Protein AF-A0A957BU18-F1 (afdb_monomer_lite)

Foldseek 3Di:
DLAADDDDPLRRDLVSDDPPHDDDAQPDQQLLVVLQCVLLVAFAPYDHPDRPPPDPRDDNDPLRNKDWDQAQAVRPSNPCRPPPCPVPQFGMKIKEKDADPLRDMDMDMDTDNDGADPVNRSVVNVCRVVVCVVCNVCVVPPPDDD

Structure (mmCIF, N/CA/C/O backbone):
data_AF-A0A957BU18-F1
#
_entry.id   AF-A0A957BU18-F1
#
loop_
_atom_site.group_PDB
_atom_site.id
_atom_site.type_symbol
_atom_site.label_atom_id
_atom_site.label_alt_id
_atom_site.label_comp_id
_atom_site.label_asym_id
_atom_site.label_entity_id
_atom_site.label_seq_id
_atom_site.pdbx_PDB_ins_code
_atom_site.Cartn_x
_atom_site.Cartn_y
_atom_site.Cartn_z
_atom_site.occupancy
_atom_site.B_iso_or_equiv
_atom_site.auth_seq_id
_atom_site.auth_comp_id
_atom_site.auth_asym_id
_atom_site.auth_atom_id
_atom_site.pd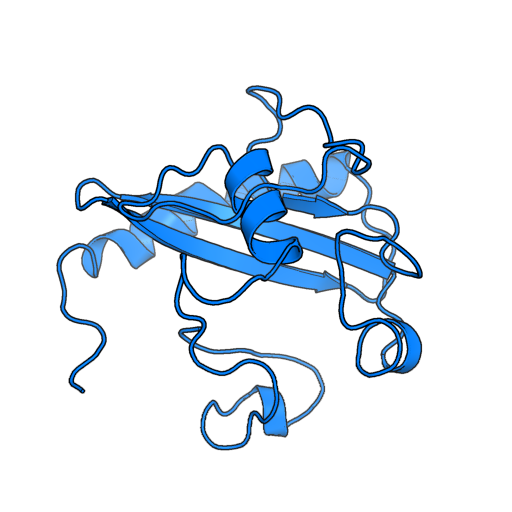bx_PDB_model_num
ATOM 1 N N . LEU A 1 1 ? -3.686 -3.222 -11.510 1.00 53.59 1 LEU A N 1
ATOM 2 C CA . LEU A 1 1 ? -3.581 -4.266 -10.466 1.00 53.59 1 LEU A CA 1
ATOM 3 C C . LEU A 1 1 ? -3.230 -5.599 -11.134 1.00 53.59 1 LEU A C 1
ATOM 5 O O . LEU A 1 1 ? -3.964 -6.010 -12.022 1.00 53.59 1 LEU A O 1
ATOM 9 N N . ALA A 1 2 ? -2.118 -6.248 -10.769 1.00 58.66 2 ALA A N 1
ATOM 10 C CA . ALA A 1 2 ? -1.728 -7.545 -11.352 1.00 58.66 2 ALA A CA 1
ATOM 11 C C . ALA A 1 2 ? -2.497 -8.743 -10.743 1.00 58.66 2 ALA A C 1
ATOM 13 O O . ALA A 1 2 ? -2.652 -9.777 -11.391 1.00 58.66 2 ALA A O 1
ATOM 14 N N . GLY A 1 3 ? -3.036 -8.580 -9.530 1.00 66.25 3 GLY A N 1
ATOM 15 C CA . GLY A 1 3 ? -3.921 -9.528 -8.854 1.00 66.25 3 GLY A CA 1
ATOM 16 C C . GLY A 1 3 ? -4.234 -9.074 -7.425 1.00 66.25 3 GLY A C 1
ATOM 17 O O . GLY A 1 3 ? -3.512 -8.250 -6.867 1.00 66.25 3 GLY A O 1
ATOM 18 N N . THR A 1 4 ? -5.311 -9.601 -6.849 1.00 74.00 4 THR A N 1
ATOM 19 C CA . THR A 1 4 ? -5.631 -9.520 -5.415 1.00 74.00 4 THR A CA 1
ATOM 20 C C . THR A 1 4 ? -5.699 -10.935 -4.848 1.00 74.00 4 THR A C 1
ATOM 22 O O . THR A 1 4 ? -5.836 -11.905 -5.591 1.00 74.00 4 THR A O 1
ATOM 25 N N . TYR A 1 5 ? -5.568 -11.065 -3.534 1.00 83.88 5 TYR A N 1
ATOM 26 C CA . TYR A 1 5 ? -5.803 -12.31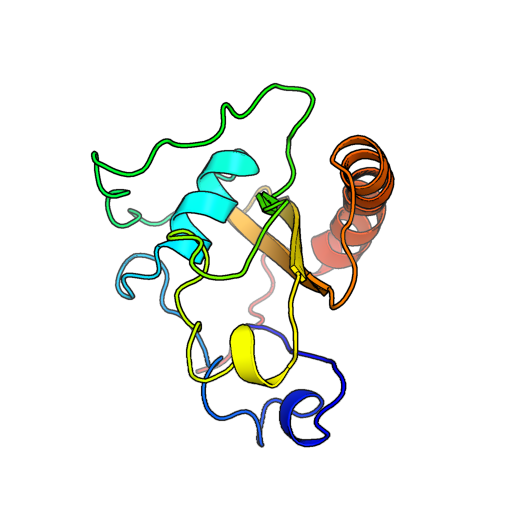6 -2.821 1.00 83.88 5 TYR A CA 1
ATOM 27 C C . TYR A 1 5 ? -6.378 -11.982 -1.447 1.00 83.88 5 TYR A C 1
ATOM 29 O O . TYR A 1 5 ? -6.023 -10.952 -0.870 1.00 83.88 5 TYR A O 1
ATOM 37 N N . GLY A 1 6 ? -7.263 -12.822 -0.916 1.00 86.75 6 GLY A N 1
ATOM 38 C CA . GLY A 1 6 ? -7.848 -12.592 0.400 1.00 86.75 6 GLY A CA 1
ATOM 39 C C . GLY A 1 6 ? -8.923 -13.606 0.766 1.00 86.75 6 GLY A C 1
ATOM 40 O O . GLY A 1 6 ? -8.888 -14.745 0.311 1.00 86.75 6 GLY A O 1
ATOM 41 N N . ILE A 1 7 ? -9.845 -13.190 1.636 1.00 88.94 7 ILE A N 1
ATOM 42 C CA . ILE A 1 7 ? -10.858 -14.072 2.234 1.00 88.94 7 ILE A CA 1
ATOM 43 C C . ILE A 1 7 ? -12.053 -14.343 1.317 1.00 88.94 7 ILE A C 1
ATOM 45 O O . ILE A 1 7 ? -12.628 -15.425 1.390 1.00 88.94 7 ILE A O 1
ATOM 49 N N . GLU A 1 8 ? -12.401 -13.404 0.435 1.00 88.94 8 GLU A N 1
ATOM 50 C CA . GLU A 1 8 ? -13.465 -13.618 -0.541 1.00 88.94 8 GLU A CA 1
ATOM 51 C C . GLU A 1 8 ? -12.924 -14.355 -1.770 1.00 88.94 8 GLU A C 1
ATOM 53 O O . GLU A 1 8 ? -11.976 -13.870 -2.401 1.00 88.94 8 GLU A O 1
ATOM 58 N N . PRO A 1 9 ? -13.548 -15.471 -2.194 1.00 88.25 9 PRO A N 1
ATOM 59 C CA . PRO A 1 9 ? -13.121 -16.207 -3.383 1.00 88.25 9 PRO A CA 1
ATOM 60 C C . PRO A 1 9 ? -13.036 -15.327 -4.634 1.00 88.25 9 PRO A C 1
ATOM 62 O O . PRO A 1 9 ? -12.134 -15.496 -5.453 1.00 88.25 9 PRO A O 1
ATOM 65 N N . ALA A 1 10 ? -13.939 -14.348 -4.753 1.00 86.94 10 ALA A N 1
ATOM 66 C CA . ALA A 1 10 ? -13.980 -13.424 -5.880 1.00 86.94 10 ALA A CA 1
ATOM 67 C C . ALA A 1 10 ? -12.724 -12.542 -5.993 1.00 86.94 10 ALA A C 1
ATOM 69 O O . ALA A 1 10 ? -12.408 -12.083 -7.089 1.00 86.94 10 ALA A O 1
ATOM 70 N N . TRP A 1 11 ? -11.997 -12.306 -4.894 1.00 85.81 11 TRP A N 1
ATOM 71 C CA . TRP A 1 11 ? -10.768 -11.506 -4.904 1.00 85.81 11 TRP A CA 1
ATOM 72 C C . TRP A 1 11 ? -9.567 -12.286 -5.421 1.00 85.81 11 TRP A C 1
ATOM 74 O O . TRP A 1 11 ? -8.624 -11.668 -5.908 1.00 85.81 11 TRP A O 1
ATOM 84 N N . CYS A 1 12 ? -9.606 -13.616 -5.328 1.00 85.56 12 CYS A N 1
ATOM 85 C CA . CYS A 1 12 ? -8.520 -14.505 -5.733 1.00 85.56 12 CYS A CA 1
ATOM 86 C C . CYS A 1 12 ? -8.496 -14.774 -7.248 1.00 85.56 12 CYS A C 1
ATOM 88 O O . CYS A 1 12 ? -7.544 -15.375 -7.746 1.00 85.56 12 CYS A O 1
ATOM 90 N N . ASP A 1 13 ? -9.509 -14.315 -7.990 1.00 81.62 13 ASP A N 1
ATOM 91 C CA . ASP A 1 13 ? -9.523 -14.307 -9.452 1.00 81.62 13 ASP A CA 1
ATOM 92 C C . ASP A 1 13 ? -9.818 -12.895 -9.980 1.00 81.62 13 ASP A C 1
ATOM 94 O O . ASP A 1 13 ? -10.855 -12.283 -9.717 1.00 81.62 13 ASP A O 1
ATOM 98 N N . ARG A 1 14 ? -8.895 -12.377 -10.799 1.00 75.94 14 ARG A N 1
ATOM 99 C CA . ARG A 1 14 ? -9.014 -11.064 -11.447 1.00 75.94 14 ARG A CA 1
ATOM 100 C C . ARG A 1 14 ? -10.297 -10.918 -12.274 1.00 75.94 14 ARG A C 1
ATOM 102 O O . ARG A 1 14 ? -10.769 -9.803 -12.455 1.00 75.94 14 ARG A O 1
ATOM 109 N N . ARG A 1 15 ? -10.832 -12.019 -12.814 1.00 79.31 15 ARG A N 1
ATOM 110 C CA . ARG A 1 15 ? -12.022 -12.022 -13.679 1.00 79.31 15 ARG A CA 1
ATOM 111 C C . ARG A 1 15 ? -13.312 -11.849 -12.883 1.00 79.31 15 ARG A C 1
ATOM 113 O O . ARG A 1 15 ? -14.280 -11.326 -13.425 1.00 79.31 15 ARG A O 1
ATOM 120 N N . SER A 1 16 ? -13.311 -12.267 -11.620 1.00 81.69 16 SER A N 1
ATOM 121 C CA 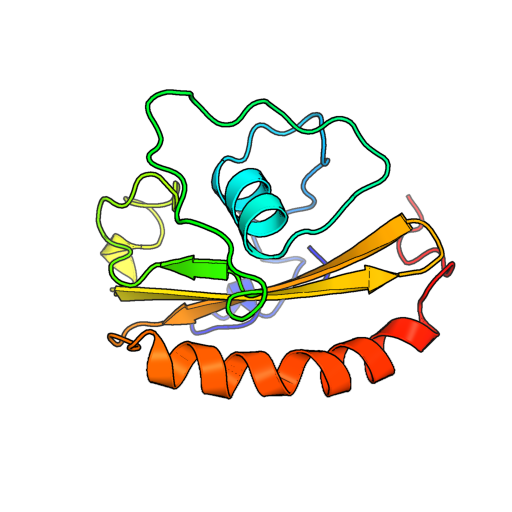. SER A 1 16 ? -14.437 -12.114 -10.696 1.00 81.69 16 SER A CA 1
ATOM 122 C C . SER A 1 16 ? -14.316 -10.892 -9.784 1.00 81.69 16 SER A C 1
ATOM 124 O O . SER A 1 16 ? -15.271 -10.566 -9.089 1.00 81.69 16 SER A O 1
ATOM 126 N N . SER A 1 17 ? -13.170 -10.206 -9.765 1.00 78.75 17 SER A N 1
ATOM 127 C CA . SER A 1 17 ? -12.993 -8.995 -8.960 1.00 78.75 17 SER A CA 1
ATOM 128 C C . SER A 1 17 ? -13.746 -7.804 -9.573 1.00 78.75 17 SER A C 1
ATOM 130 O O . SER A 1 17 ? -13.587 -7.480 -10.755 1.00 78.75 17 SER A O 1
ATOM 132 N N . HIS A 1 18 ? -14.587 -7.150 -8.768 1.00 75.50 18 HIS A N 1
ATOM 133 C CA . HIS A 1 18 ? -15.518 -6.120 -9.239 1.00 75.50 18 HIS A CA 1
ATOM 134 C C . HIS A 1 18 ? -14.959 -4.691 -9.143 1.00 75.50 18 HIS A C 1
ATOM 136 O O . HIS A 1 18 ? -15.025 -3.965 -10.133 1.00 75.50 18 HIS A O 1
ATOM 142 N N . GLU A 1 19 ? -14.371 -4.319 -8.003 1.00 71.69 19 GLU A N 1
ATOM 143 C CA . GLU A 1 19 ? -13.985 -2.930 -7.690 1.00 71.69 19 GLU A CA 1
ATOM 144 C C . GLU A 1 19 ? -12.543 -2.586 -8.114 1.00 71.69 19 GLU A C 1
ATOM 146 O O . GLU A 1 19 ? -12.294 -1.584 -8.779 1.00 71.69 19 GLU A O 1
ATOM 151 N N . HIS A 1 20 ? -11.565 -3.440 -7.784 1.00 63.91 20 HIS A N 1
ATOM 152 C CA . HIS A 1 20 ? -10.132 -3.147 -7.947 1.00 63.91 20 HIS A CA 1
ATOM 153 C C . HIS A 1 20 ? -9.600 -3.562 -9.326 1.00 63.91 20 HIS A C 1
ATOM 155 O O . HIS A 1 20 ? -8.683 -4.377 -9.448 1.00 63.91 20 HIS A O 1
ATOM 161 N N . LYS A 1 21 ? -10.208 -3.025 -10.384 1.00 68.56 21 LYS A N 1
ATOM 162 C CA . LYS A 1 21 ? -9.755 -3.245 -11.765 1.00 68.56 21 LYS A CA 1
ATOM 163 C C . LYS A 1 21 ? -8.521 -2.388 -12.079 1.00 68.56 21 LYS A C 1
ATOM 165 O O . LYS A 1 21 ? -7.865 -1.852 -11.186 1.00 68.56 21 LYS A O 1
ATOM 170 N N . VAL A 1 22 ? -8.107 -2.354 -13.344 1.00 74.75 22 VAL A N 1
ATOM 171 C CA . VAL A 1 22 ? -6.958 -1.545 -13.776 1.00 74.75 22 VAL A CA 1
ATOM 172 C C . VAL A 1 22 ? -7.213 -0.082 -13.407 1.00 74.75 22 VAL A C 1
ATOM 174 O O . VAL A 1 22 ? -8.214 0.479 -13.834 1.00 74.75 22 VAL A O 1
ATOM 177 N N . LEU A 1 23 ? -6.310 0.491 -12.608 1.00 75.81 23 LEU A N 1
ATOM 178 C CA . LEU A 1 23 ? -6.271 1.919 -12.312 1.00 75.81 23 LEU A CA 1
ATOM 179 C C . LEU A 1 23 ? -5.349 2.587 -13.331 1.00 75.81 23 LEU A C 1
ATOM 181 O O . LEU A 1 23 ? -4.195 2.172 -13.474 1.00 75.81 23 LEU A O 1
ATOM 185 N N . ASN A 1 24 ? -5.848 3.609 -14.013 1.00 77.19 24 ASN A N 1
ATOM 186 C CA . ASN A 1 24 ? -5.056 4.490 -14.855 1.00 77.19 24 ASN A CA 1
ATOM 187 C C . ASN A 1 24 ? -4.420 5.570 -13.985 1.00 77.19 24 ASN A C 1
ATOM 189 O O . ASN A 1 24 ? -5.055 6.563 -13.630 1.00 77.19 24 ASN A O 1
ATOM 193 N N . LEU A 1 25 ? -3.147 5.371 -13.644 1.00 75.38 25 LEU A N 1
ATOM 194 C CA . LEU A 1 25 ? -2.371 6.366 -12.907 1.00 75.38 25 LEU A CA 1
ATOM 195 C C . LEU A 1 25 ? -2.373 7.708 -13.662 1.00 75.38 25 LEU A C 1
ATOM 197 O O . LEU A 1 25 ? -2.200 7.737 -14.879 1.00 75.38 25 LEU A O 1
ATOM 201 N N . GLY A 1 26 ? -2.614 8.799 -12.934 1.00 72.56 26 GLY A N 1
ATOM 202 C CA . GLY A 1 26 ? -2.727 10.159 -13.477 1.00 72.56 26 GLY A CA 1
ATOM 203 C C . GLY A 1 26 ? -4.126 10.561 -13.958 1.00 72.56 26 GLY A C 1
ATOM 204 O O . GLY A 1 26 ? -4.465 11.739 -13.907 1.00 72.56 26 GLY A O 1
ATOM 205 N N . LEU A 1 27 ? -4.970 9.603 -14.357 1.00 73.69 27 LEU A N 1
ATOM 206 C CA . LEU A 1 27 ? -6.365 9.873 -14.737 1.00 73.69 27 LEU A CA 1
ATOM 207 C C . LEU A 1 27 ? -7.337 9.565 -13.598 1.00 73.69 27 LEU A C 1
ATOM 209 O O . LEU A 1 27 ? -8.249 10.345 -13.324 1.00 73.69 27 LEU A O 1
ATOM 213 N N . ASP A 1 28 ? -7.126 8.441 -12.918 1.00 79.06 28 ASP A N 1
ATOM 214 C CA . ASP A 1 28 ? -7.961 8.038 -11.798 1.00 79.06 28 ASP A CA 1
ATOM 215 C C . ASP A 1 28 ? -7.520 8.779 -10.532 1.00 79.06 28 ASP A C 1
ATOM 217 O O . ASP A 1 28 ? -6.391 8.634 -10.053 1.00 79.06 28 ASP A O 1
ATOM 221 N N . GLN A 1 29 ? -8.435 9.555 -9.951 1.00 74.81 29 GLN A N 1
ATOM 222 C CA . GLN A 1 29 ? -8.209 10.223 -8.673 1.00 74.81 29 GLN A CA 1
ATOM 223 C C . GLN A 1 29 ? -8.348 9.224 -7.523 1.00 74.81 29 GLN A C 1
ATOM 225 O O . GLN A 1 29 ? -9.417 9.057 -6.936 1.00 74.81 29 GLN A O 1
ATOM 230 N N . ASN A 1 30 ? -7.252 8.535 -7.203 1.00 84.56 30 ASN A N 1
ATOM 231 C CA . ASN A 1 30 ? -7.192 7.608 -6.081 1.00 84.56 30 ASN A CA 1
ATOM 232 C C . ASN A 1 30 ? -6.209 8.107 -5.014 1.00 84.56 30 ASN A C 1
ATOM 234 O O . ASN A 1 30 ? -5.001 7.892 -5.112 1.00 84.56 30 ASN A O 1
ATOM 238 N N . VAL A 1 31 ? -6.745 8.742 -3.967 1.00 87.12 31 VAL A N 1
ATOM 239 C CA . VAL A 1 31 ? -5.951 9.307 -2.862 1.00 87.12 31 VAL A CA 1
ATOM 240 C C . VAL A 1 31 ? -5.059 8.265 -2.181 1.00 87.12 31 VAL A C 1
ATOM 242 O O . VAL A 1 31 ? -3.918 8.574 -1.854 1.00 87.12 31 VAL A O 1
ATOM 245 N N . MET A 1 32 ? -5.516 7.014 -2.036 1.00 89.31 32 MET A N 1
ATOM 246 C CA . MET A 1 32 ? -4.714 5.946 -1.426 1.00 89.31 32 MET A CA 1
ATOM 247 C C . MET A 1 32 ? -3.445 5.683 -2.235 1.00 89.31 32 MET A C 1
ATOM 249 O O . MET A 1 32 ? -2.370 5.518 -1.666 1.00 89.31 32 MET A O 1
ATOM 253 N N . VAL A 1 33 ? -3.566 5.661 -3.564 1.00 88.31 33 VAL A N 1
ATOM 254 C CA . VAL A 1 33 ? -2.430 5.447 -4.465 1.00 88.31 33 VAL A CA 1
ATOM 255 C C . VAL A 1 33 ? -1.462 6.624 -4.400 1.00 88.31 33 VAL A C 1
ATOM 257 O O . VAL A 1 33 ? -0.264 6.395 -4.256 1.00 88.31 33 VAL A O 1
ATOM 260 N N . SER A 1 34 ? -1.955 7.865 -4.437 1.00 87.38 34 SER A N 1
ATOM 261 C CA . SER A 1 34 ? -1.095 9.050 -4.316 1.00 87.38 34 SER A CA 1
ATOM 262 C C . SER A 1 34 ? -0.347 9.080 -2.978 1.00 87.38 34 SER A C 1
ATOM 264 O O . SER A 1 34 ? 0.863 9.304 -2.951 1.00 87.38 34 SER A O 1
ATOM 266 N N . VAL A 1 35 ? -1.030 8.780 -1.867 1.00 88.69 35 VAL A N 1
ATOM 267 C CA . VAL A 1 35 ? -0.406 8.703 -0.536 1.00 88.69 35 VAL A CA 1
ATOM 268 C C . VAL A 1 35 ? 0.602 7.554 -0.461 1.00 88.69 35 VAL A C 1
ATOM 270 O O . VAL A 1 35 ? 1.675 7.731 0.112 1.00 88.69 35 VAL A O 1
ATOM 273 N N . ALA A 1 36 ? 0.303 6.391 -1.045 1.00 90.12 36 ALA A N 1
ATOM 274 C CA . ALA A 1 36 ? 1.225 5.258 -1.068 1.00 90.12 36 ALA A CA 1
ATOM 275 C C . ALA A 1 36 ? 2.508 5.579 -1.849 1.00 90.12 36 ALA A C 1
ATOM 277 O O . ALA A 1 36 ? 3.601 5.341 -1.335 1.00 90.12 36 ALA A O 1
ATOM 278 N N . LEU A 1 37 ? 2.391 6.178 -3.040 1.00 88.19 37 LEU A N 1
ATOM 279 C CA . LEU A 1 37 ? 3.540 6.625 -3.834 1.00 88.19 37 LEU A CA 1
ATOM 280 C C . LEU A 1 37 ? 4.382 7.652 -3.067 1.00 88.19 37 LEU A C 1
ATOM 282 O O . LEU A 1 37 ? 5.604 7.523 -3.016 1.00 88.19 37 LEU A O 1
ATOM 286 N N . TYR A 1 38 ? 3.728 8.616 -2.409 1.00 86.94 38 TYR A N 1
ATOM 287 C CA . TYR A 1 38 ? 4.398 9.617 -1.580 1.00 86.94 38 TYR A CA 1
ATOM 288 C C . TYR A 1 38 ? 5.163 8.984 -0.407 1.00 86.94 38 TYR A C 1
ATOM 290 O O . TYR A 1 38 ? 6.361 9.220 -0.257 1.00 86.94 38 TYR A O 1
ATOM 298 N N . GLN A 1 39 ? 4.508 8.146 0.408 1.00 87.38 39 GLN A N 1
ATOM 299 C CA . GLN A 1 39 ? 5.143 7.518 1.575 1.00 87.38 39 GLN A CA 1
ATOM 300 C C . GLN A 1 39 ? 6.327 6.631 1.179 1.00 87.38 39 GLN A C 1
ATOM 302 O O . GLN A 1 39 ? 7.372 6.662 1.830 1.00 87.38 39 GLN A O 1
ATOM 307 N N . MET A 1 40 ? 6.187 5.878 0.086 1.00 87.88 40 MET A N 1
ATOM 308 C CA . MET A 1 40 ? 7.235 4.997 -0.428 1.00 87.88 40 MET A CA 1
ATOM 309 C C . MET A 1 40 ? 8.337 5.734 -1.211 1.00 87.88 40 MET A C 1
ATOM 311 O O . MET A 1 40 ? 9.327 5.100 -1.577 1.00 87.88 40 MET A O 1
ATOM 315 N N . ALA A 1 41 ? 8.191 7.044 -1.448 1.00 86.44 41 ALA A N 1
ATOM 316 C CA . ALA A 1 41 ? 9.068 7.849 -2.300 1.00 86.44 41 ALA A CA 1
ATOM 317 C C . ALA A 1 41 ? 9.246 7.241 -3.706 1.00 86.44 41 ALA A C 1
ATOM 319 O O . ALA A 1 41 ? 10.364 7.099 -4.203 1.00 86.44 41 ALA A O 1
ATOM 320 N N . LEU A 1 42 ? 8.131 6.833 -4.320 1.00 86.81 42 LEU A N 1
ATOM 321 C CA . LEU A 1 42 ? 8.104 6.258 -5.661 1.00 86.81 42 LEU A CA 1
ATOM 322 C C . LEU A 1 42 ? 7.822 7.337 -6.698 1.00 86.81 42 LEU A C 1
ATOM 324 O O . LEU A 1 42 ? 6.766 7.968 -6.687 1.00 86.81 42 LEU A O 1
ATOM 328 N N . GLU A 1 43 ? 8.756 7.488 -7.627 1.00 82.19 43 GLU A N 1
ATOM 329 C CA . GLU A 1 43 ? 8.562 8.280 -8.833 1.00 82.19 43 GLU A CA 1
ATOM 330 C C . GLU A 1 43 ? 7.961 7.387 -9.921 1.00 82.19 43 GLU A C 1
ATOM 332 O O . GLU A 1 43 ? 8.418 6.267 -10.158 1.00 82.19 43 GLU A O 1
ATOM 337 N N . VAL A 1 44 ? 6.907 7.877 -10.566 1.00 78.06 44 VAL A N 1
ATOM 338 C CA . VAL A 1 44 ? 6.254 7.220 -11.700 1.00 78.06 44 VAL A CA 1
ATOM 339 C C . VAL A 1 44 ? 6.274 8.174 -12.886 1.00 78.06 44 VAL A C 1
ATOM 341 O O . VAL A 1 44 ? 6.192 9.386 -12.710 1.00 78.06 44 VAL A O 1
ATOM 344 N N . GLY A 1 45 ? 6.378 7.644 -14.104 1.00 76.56 45 GLY A N 1
ATOM 345 C CA . GLY A 1 45 ? 6.498 8.448 -15.331 1.00 76.56 45 GLY A CA 1
ATOM 346 C C . GLY A 1 45 ? 5.235 9.213 -15.755 1.00 76.56 45 GLY A C 1
ATOM 347 O O . GLY A 1 45 ? 5.115 9.569 -16.924 1.00 76.56 45 GLY A O 1
ATOM 348 N N . VAL A 1 46 ? 4.278 9.420 -14.849 1.00 78.75 46 VAL A N 1
ATOM 349 C CA . VAL A 1 46 ? 3.008 10.107 -15.102 1.00 78.75 46 VAL A CA 1
ATOM 350 C C . VAL A 1 46 ? 2.770 11.174 -14.043 1.00 78.75 46 VAL A C 1
ATOM 352 O O . VAL A 1 46 ? 3.159 11.014 -12.886 1.00 78.75 46 VAL A O 1
ATOM 355 N N . GLU A 1 47 ? 2.111 12.259 -14.437 1.00 80.50 47 GLU A N 1
ATOM 356 C CA . GLU A 1 47 ? 1.673 13.287 -13.499 1.00 80.50 47 GLU A CA 1
ATOM 357 C C . GLU A 1 47 ? 0.589 12.708 -12.586 1.00 80.50 47 GLU A C 1
ATOM 359 O O . GLU A 1 47 ? -0.409 12.162 -13.059 1.00 80.50 47 GLU A O 1
ATOM 364 N N . MET A 1 48 ? 0.809 12.777 -11.275 1.00 80.75 48 MET A N 1
ATOM 365 C CA . MET A 1 48 ? -0.135 12.259 -10.290 1.00 80.75 48 MET A CA 1
ATOM 366 C C . MET A 1 48 ? -1.122 13.352 -9.870 1.00 80.75 48 MET A C 1
ATOM 368 O O . MET A 1 48 ? -0.718 14.509 -9.747 1.00 80.75 48 MET A O 1
ATOM 372 N N . PRO A 1 49 ? -2.391 13.006 -9.580 1.00 73.44 49 PRO A N 1
ATOM 373 C CA . PRO A 1 49 ? -3.334 13.951 -9.001 1.00 73.44 49 PRO A CA 1
ATOM 374 C C . PRO A 1 49 ? -2.791 14.509 -7.686 1.00 73.44 49 PRO A C 1
ATOM 376 O O . PRO A 1 49 ? -2.226 13.758 -6.879 1.00 73.44 49 PRO A O 1
ATOM 379 N N . GLU A 1 50 ? -2.998 15.808 -7.464 1.00 74.38 50 GLU A N 1
ATOM 380 C CA . GLU A 1 50 ? -2.600 16.463 -6.223 1.00 74.38 50 GLU A CA 1
ATOM 381 C C . GLU A 1 50 ? -3.238 15.771 -5.016 1.00 74.38 50 GLU A C 1
ATOM 383 O O . GLU A 1 50 ? -4.416 15.397 -5.014 1.00 74.38 50 GLU A O 1
ATOM 388 N N . ILE A 1 51 ? -2.435 15.596 -3.972 1.00 76.81 51 ILE A N 1
ATOM 389 C CA . ILE A 1 51 ? -2.936 15.134 -2.686 1.00 76.81 51 ILE A CA 1
ATOM 390 C C . ILE A 1 51 ? -3.670 16.320 -2.043 1.00 76.81 51 ILE A C 1
ATOM 392 O O . ILE A 1 51 ? -3.075 17.398 -1.976 1.00 76.81 51 ILE A O 1
ATOM 396 N N . PRO A 1 52 ? -4.921 16.153 -1.567 1.00 77.62 52 PRO A N 1
ATOM 397 C CA . PRO A 1 52 ? -5.662 17.231 -0.917 1.00 77.62 52 PRO A CA 1
ATOM 398 C C . PRO A 1 52 ? -4.829 17.904 0.178 1.00 77.62 52 PRO A C 1
ATOM 400 O O . PRO A 1 52 ? -4.228 17.220 1.004 1.00 77.62 52 PRO A O 1
ATOM 403 N N . ALA A 1 53 ? -4.783 19.236 0.190 1.00 73.19 53 ALA A N 1
ATOM 404 C CA . ALA A 1 53 ? -3.932 19.990 1.113 1.00 73.19 53 ALA A CA 1
ATOM 405 C C . ALA A 1 53 ? -4.355 19.824 2.584 1.00 73.19 53 ALA A C 1
ATOM 407 O O . ALA A 1 53 ? -3.549 20.010 3.492 1.00 73.19 53 ALA A O 1
ATOM 408 N N . GLU A 1 54 ? -5.616 19.460 2.822 1.00 75.56 54 GLU A N 1
ATOM 409 C CA . GLU A 1 54 ? -6.170 19.156 4.142 1.00 75.56 54 GLU A CA 1
ATOM 410 C C . GLU A 1 54 ? -5.680 17.808 4.692 1.00 75.56 54 GLU A C 1
ATOM 412 O O . GLU A 1 54 ? -5.925 17.479 5.855 1.00 75.56 54 GLU A O 1
ATOM 417 N N . LEU A 1 55 ? -5.016 17.011 3.855 1.00 74.62 55 LEU A N 1
ATOM 418 C CA . LEU A 1 55 ? -4.501 15.706 4.210 1.00 74.62 55 LEU A CA 1
ATOM 419 C C . LEU A 1 55 ? -3.156 15.852 4.930 1.00 74.62 55 LEU A C 1
ATOM 421 O O . LEU A 1 55 ? -2.159 16.243 4.323 1.00 74.62 55 LEU A O 1
ATOM 425 N N . ASP A 1 56 ? -3.112 15.511 6.220 1.00 73.50 56 ASP A N 1
ATOM 426 C CA . ASP A 1 56 ? -1.872 15.553 7.006 1.00 73.50 56 ASP A CA 1
ATOM 427 C C . ASP A 1 56 ? -0.936 14.402 6.618 1.00 73.50 56 ASP A C 1
ATOM 429 O O . ASP A 1 56 ? -0.911 13.330 7.231 1.00 73.50 56 ASP A O 1
ATOM 433 N N . LEU A 1 57 ? -0.194 14.596 5.529 1.00 69.38 57 LEU A N 1
ATOM 434 C CA . LEU A 1 57 ? 0.671 13.565 4.983 1.00 69.38 57 LEU A CA 1
ATOM 435 C C . LEU A 1 57 ? 1.666 13.070 6.040 1.00 69.38 57 LEU A C 1
ATOM 437 O O . LEU A 1 57 ? 2.448 13.859 6.581 1.00 69.38 57 LEU A O 1
ATOM 441 N N . PRO A 1 58 ? 1.702 11.755 6.314 1.00 65.62 58 PRO A N 1
ATOM 442 C CA . PRO A 1 58 ? 2.680 11.216 7.237 1.00 65.62 58 PRO A CA 1
ATOM 443 C C . PRO A 1 58 ? 4.075 11.487 6.681 1.00 65.62 58 PRO A C 1
ATOM 445 O O . PRO A 1 58 ? 4.345 11.279 5.496 1.00 65.62 58 PRO A O 1
ATOM 448 N N . LYS A 1 59 ? 4.967 11.979 7.545 1.00 57.56 59 LYS A N 1
ATOM 449 C CA . LYS A 1 59 ? 6.341 12.307 7.162 1.00 57.56 59 LYS A CA 1
ATOM 450 C C . LYS A 1 59 ? 7.034 11.041 6.657 1.00 57.56 59 LYS A C 1
ATOM 452 O O . LYS A 1 59 ? 7.382 10.168 7.451 1.00 57.56 59 LYS A O 1
ATOM 457 N N . SER A 1 60 ? 7.267 10.960 5.348 1.00 57.53 60 SER A N 1
ATOM 458 C CA . SER A 1 60 ? 8.180 9.963 4.793 1.00 57.53 60 SER A CA 1
ATOM 459 C C . SER A 1 60 ? 9.580 10.287 5.310 1.00 57.53 60 SER A C 1
ATOM 461 O O . SER A 1 60 ? 10.125 11.368 5.073 1.00 57.53 60 SER A O 1
ATOM 463 N N . THR A 1 61 ? 10.145 9.383 6.100 1.00 58.12 61 THR A N 1
ATOM 464 C 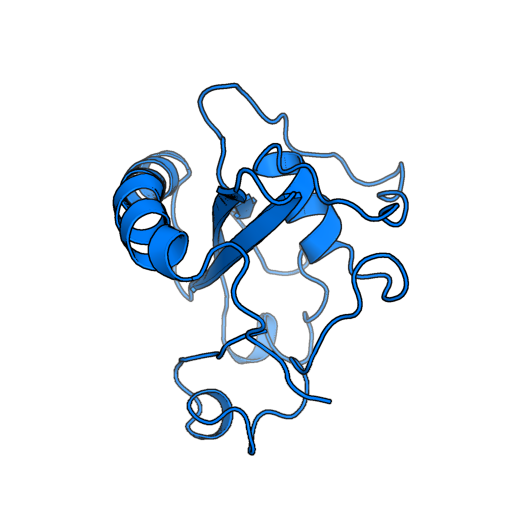CA . THR A 1 61 ? 11.544 9.450 6.518 1.00 58.12 61 THR A CA 1
ATOM 465 C C . THR A 1 61 ? 12.343 8.506 5.631 1.00 58.12 61 THR A C 1
ATOM 467 O O . THR A 1 61 ? 11.796 7.564 5.060 1.00 58.12 61 THR A O 1
ATOM 470 N N . MET A 1 62 ? 13.668 8.670 5.557 1.00 55.97 62 MET A N 1
ATOM 471 C CA . MET A 1 62 ? 14.504 7.679 4.860 1.00 55.97 62 MET A CA 1
ATOM 472 C C . MET A 1 62 ? 14.340 6.251 5.416 1.00 55.97 62 MET A C 1
ATOM 474 O O . MET A 1 62 ? 14.679 5.297 4.721 1.00 55.97 62 MET A O 1
ATOM 478 N N . VAL A 1 63 ? 13.820 6.108 6.641 1.00 54.16 63 VAL A N 1
ATOM 479 C CA . VAL A 1 63 ? 13.581 4.834 7.329 1.00 54.16 63 VAL A CA 1
ATOM 480 C C . VAL A 1 63 ? 12.194 4.255 7.006 1.00 54.16 63 VAL A C 1
ATOM 482 O O . VAL A 1 63 ? 12.029 3.039 6.986 1.00 54.16 63 VAL A O 1
ATOM 485 N N . THR A 1 64 ? 11.206 5.096 6.686 1.00 56.75 64 THR A N 1
ATOM 486 C CA . THR A 1 64 ? 9.804 4.712 6.443 1.00 56.75 64 THR A CA 1
ATOM 487 C C . THR A 1 64 ? 9.454 4.734 4.955 1.00 56.75 64 THR A C 1
ATOM 489 O O . THR A 1 64 ? 8.510 5.385 4.528 1.00 56.75 64 THR A O 1
ATOM 492 N N . ARG A 1 65 ? 10.210 3.986 4.141 1.00 79.19 65 ARG A N 1
ATOM 493 C CA . ARG A 1 65 ? 9.913 3.783 2.706 1.00 79.19 65 ARG A CA 1
ATOM 494 C C . ARG A 1 65 ? 8.885 2.672 2.474 1.00 79.19 65 ARG A C 1
ATOM 496 O O . ARG A 1 65 ? 9.081 1.777 1.656 1.00 79.19 65 ARG A O 1
ATOM 503 N N . PHE A 1 66 ? 7.812 2.688 3.252 1.00 88.44 66 PHE A N 1
ATOM 504 C CA . PHE A 1 66 ? 6.694 1.763 3.130 1.00 88.44 66 PHE A CA 1
ATOM 505 C C . PHE A 1 66 ? 5.401 2.528 3.402 1.00 88.44 66 PHE A C 1
ATOM 507 O O . PHE A 1 66 ? 5.394 3.500 4.152 1.00 88.44 66 PHE A O 1
ATOM 514 N N . PHE A 1 67 ? 4.314 2.114 2.763 1.00 91.56 67 PHE A N 1
ATOM 515 C CA . PHE A 1 67 ? 2.998 2.692 3.002 1.00 91.56 67 PHE A CA 1
ATOM 516 C C . PHE A 1 67 ? 2.451 2.134 4.310 1.00 91.56 67 PHE A C 1
ATOM 518 O O . PHE A 1 67 ? 2.469 0.921 4.510 1.00 91.56 67 PHE A O 1
ATOM 525 N N . TYR A 1 68 ? 1.967 2.992 5.196 1.00 92.00 68 TYR A N 1
ATOM 526 C CA . TYR A 1 68 ? 1.470 2.583 6.498 1.00 92.00 68 TYR A CA 1
ATOM 527 C C . TYR A 1 68 ? 0.290 3.435 6.954 1.00 92.00 68 TYR A C 1
ATOM 529 O O . TYR A 1 68 ? 0.299 4.664 6.873 1.00 92.00 68 TYR A O 1
ATOM 537 N N . VAL A 1 69 ? -0.730 2.741 7.455 1.00 91.94 69 VAL A N 1
ATOM 538 C CA . VAL A 1 69 ? -1.912 3.299 8.104 1.00 91.94 69 VAL A CA 1
ATOM 539 C C . VAL A 1 69 ? -2.187 2.466 9.352 1.00 91.94 69 VAL A C 1
ATOM 541 O O . VAL A 1 69 ? -2.639 1.325 9.255 1.00 91.94 69 VAL A O 1
ATOM 544 N N . GLU A 1 70 ? -1.911 3.036 10.527 1.00 90.44 70 GLU A N 1
ATOM 545 C CA . GLU A 1 70 ? -2.089 2.352 11.817 1.00 90.44 70 GLU A CA 1
ATOM 546 C C . GLU A 1 70 ? -3.560 2.045 12.123 1.00 90.44 70 GLU A C 1
ATOM 548 O O . GLU A 1 70 ? -3.881 0.955 12.595 1.00 90.44 70 GLU A O 1
ATOM 553 N N . ASN A 1 71 ? -4.444 3.004 11.830 1.00 94.19 71 ASN A N 1
ATOM 554 C CA . ASN A 1 71 ? -5.884 2.904 12.037 1.00 94.19 71 ASN A CA 1
ATOM 555 C C . ASN A 1 71 ? -6.607 3.203 10.721 1.00 94.19 71 ASN A C 1
ATOM 557 O O . ASN A 1 71 ? -6.597 4.346 10.269 1.00 94.19 71 ASN A O 1
ATOM 561 N N . ALA A 1 72 ? -7.184 2.173 10.102 1.00 95.75 72 ALA A N 1
ATOM 562 C CA . ALA A 1 72 ? -7.868 2.227 8.809 1.00 95.75 72 ALA A CA 1
ATOM 563 C C . ALA A 1 72 ? -9.329 2.728 8.866 1.00 95.75 72 ALA A C 1
ATOM 565 O O . ALA A 1 72 ? -9.732 3.428 7.930 1.00 95.75 72 ALA A O 1
ATOM 566 N N . PRO A 1 73 ? -10.136 2.409 9.900 1.00 96.44 73 PRO A N 1
ATOM 567 C CA . PRO A 1 73 ? -11.486 2.948 10.037 1.00 96.44 73 PRO A CA 1
ATOM 568 C C . PRO A 1 73 ? -11.501 4.475 10.051 1.00 96.44 73 PRO A C 1
ATOM 570 O O . PRO A 1 73 ? -10.749 5.103 10.797 1.00 96.44 73 PRO A O 1
ATOM 573 N N . ASP A 1 74 ? -12.352 5.046 9.199 1.00 94.62 74 ASP A N 1
ATOM 574 C CA . ASP A 1 74 ? -12.548 6.487 9.000 1.00 94.62 74 ASP A CA 1
ATOM 575 C C . ASP A 1 74 ? -11.263 7.252 8.618 1.00 94.62 74 ASP A C 1
ATOM 577 O O . ASP A 1 74 ? -11.217 8.482 8.647 1.00 94.62 74 ASP A O 1
ATOM 581 N N . ASN A 1 75 ? -10.213 6.528 8.214 1.00 91.88 75 ASN A N 1
ATOM 582 C CA . ASN A 1 75 ? -8.972 7.125 7.760 1.00 91.88 75 ASN A CA 1
ATOM 583 C C . ASN A 1 75 ? -9.138 7.675 6.337 1.00 91.88 75 ASN A C 1
ATOM 585 O O . ASN A 1 75 ? -9.479 6.909 5.427 1.00 91.88 75 ASN A O 1
ATOM 589 N N . PRO A 1 76 ? -8.839 8.963 6.102 1.00 90.12 76 PRO A N 1
ATOM 590 C CA . PRO A 1 76 ? -9.042 9.586 4.799 1.00 90.12 76 PRO A CA 1
ATOM 591 C C . PRO A 1 76 ? -8.116 9.029 3.705 1.00 90.12 76 PRO A C 1
ATOM 593 O O . PRO A 1 76 ? -8.365 9.261 2.524 1.00 90.12 76 PRO A O 1
ATOM 596 N N . TYR A 1 77 ? -7.072 8.265 4.056 1.00 89.94 77 TYR A N 1
ATOM 597 C CA . TYR A 1 77 ? -6.152 7.663 3.079 1.00 89.94 77 TYR A CA 1
ATOM 598 C C . TYR A 1 77 ? -6.722 6.379 2.485 1.00 89.94 77 TYR A C 1
ATOM 600 O O . TYR A 1 77 ? -6.207 5.908 1.476 1.00 89.94 77 TYR A O 1
ATOM 608 N N . ILE A 1 78 ? -7.774 5.813 3.088 1.00 91.50 78 ILE A N 1
ATOM 609 C CA . ILE A 1 78 ? -8.399 4.556 2.673 1.00 91.50 78 ILE A CA 1
ATOM 610 C C . ILE A 1 78 ? -9.871 4.823 2.298 1.00 91.50 78 ILE A C 1
ATOM 612 O O . ILE A 1 78 ? -10.735 4.828 3.173 1.00 91.50 78 ILE A O 1
ATOM 616 N N . PRO A 1 79 ? -10.201 5.031 1.008 1.00 89.62 79 PRO A N 1
ATOM 617 C CA . PRO A 1 79 ? -11.536 5.487 0.596 1.00 89.62 79 PRO A CA 1
ATOM 618 C C . PRO A 1 79 ? -12.675 4.482 0.797 1.00 89.62 79 PRO A C 1
ATOM 620 O O . PRO A 1 79 ? -13.812 4.879 1.039 1.00 89.62 79 PRO A O 1
ATOM 623 N N . ALA A 1 80 ? -12.402 3.179 0.678 1.00 91.12 80 ALA A N 1
ATOM 624 C CA . ALA A 1 80 ? -13.422 2.127 0.625 1.00 91.12 80 ALA A CA 1
ATOM 625 C C . ALA A 1 80 ? -14.003 1.77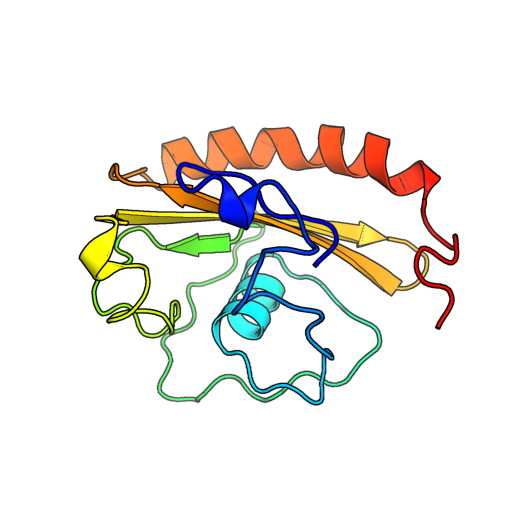3 2.013 1.00 91.12 80 ALA A C 1
ATOM 627 O O . ALA A 1 80 ? -14.018 0.612 2.422 1.00 91.12 80 ALA A O 1
ATOM 628 N N . GLN A 1 81 ? -14.470 2.776 2.758 1.00 94.50 81 GLN A N 1
ATOM 629 C CA . GLN A 1 81 ? -14.896 2.638 4.152 1.00 94.50 81 GLN A CA 1
ATOM 630 C C . GLN A 1 81 ? -16.126 1.736 4.306 1.00 94.50 81 GLN A C 1
ATOM 632 O O . GLN A 1 81 ? -16.065 0.712 4.985 1.00 94.50 81 GLN A O 1
ATOM 637 N N . GLU A 1 82 ? -17.221 2.078 3.627 1.00 95.00 82 GLU A N 1
ATOM 638 C CA . GLU A 1 82 ? -18.515 1.400 3.795 1.00 95.00 82 GLU A CA 1
ATOM 639 C C . GLU A 1 82 ? -18.586 0.040 3.088 1.00 95.00 82 GLU A C 1
ATOM 641 O O . GLU A 1 82 ? -19.286 -0.857 3.545 1.00 95.00 82 GLU A O 1
ATOM 646 N N . GLY A 1 83 ? -17.857 -0.129 1.981 1.00 91.44 83 GLY A N 1
ATOM 647 C CA . GLY A 1 83 ? -17.891 -1.352 1.170 1.00 91.44 83 GLY A CA 1
ATOM 648 C C . GLY A 1 83 ? -16.802 -2.376 1.499 1.00 91.44 83 GLY A C 1
ATOM 649 O O . GLY A 1 83 ? -16.909 -3.525 1.075 1.00 91.44 83 GLY A O 1
ATOM 650 N N . PHE A 1 84 ? -15.750 -1.983 2.228 1.00 92.31 84 PHE A N 1
ATOM 651 C CA . PHE A 1 84 ? -14.587 -2.845 2.450 1.00 92.31 84 PHE A CA 1
ATOM 652 C C . PHE A 1 84 ? -13.996 -2.735 3.863 1.00 92.31 84 PHE A C 1
ATOM 654 O O . PHE A 1 84 ? -13.955 -3.730 4.582 1.00 92.31 84 PHE A O 1
ATOM 661 N N . VAL A 1 85 ? -13.590 -1.545 4.316 1.00 95.69 85 VAL A N 1
ATOM 662 C CA . VAL A 1 85 ? -12.904 -1.397 5.616 1.00 95.69 85 VAL A CA 1
ATOM 663 C C . VAL A 1 85 ? -13.802 -1.822 6.778 1.00 95.69 85 VAL A C 1
ATOM 665 O O . VAL A 1 85 ? -13.421 -2.699 7.554 1.00 95.69 85 VAL A O 1
ATOM 668 N N . LYS A 1 86 ? -15.002 -1.239 6.885 1.00 96.31 86 LYS A N 1
ATOM 669 C CA . LYS A 1 86 ? -15.935 -1.514 7.987 1.00 96.31 86 LYS A CA 1
ATOM 670 C C . LYS A 1 86 ? -16.516 -2.934 7.917 1.00 96.31 86 LYS A C 1
ATOM 672 O O . LYS A 1 86 ? -16.438 -3.623 8.934 1.00 96.31 86 LYS A O 1
ATOM 677 N N . PRO A 1 87 ? -17.023 -3.430 6.765 1.00 95.50 87 PRO A N 1
ATOM 678 C CA . PRO A 1 87 ? -17.607 -4.773 6.690 1.00 95.50 87 PRO A CA 1
ATOM 679 C C . PRO A 1 87 ? -16.620 -5.905 6.984 1.00 95.50 87 PRO A C 1
ATOM 681 O O . PRO A 1 87 ? -16.987 -6.872 7.646 1.00 95.50 87 PRO A O 1
ATOM 684 N N . TYR A 1 88 ? -15.368 -5.785 6.528 1.00 95.56 88 TYR A N 1
ATOM 685 C CA . TYR A 1 88 ? -14.349 -6.823 6.729 1.00 95.56 88 TYR A CA 1
ATOM 686 C C . TYR A 1 88 ? -13.480 -6.591 7.971 1.00 95.56 88 TYR A C 1
ATOM 688 O O . TYR A 1 88 ? -12.561 -7.365 8.233 1.00 95.56 88 TYR A O 1
ATOM 696 N N . GLY A 1 89 ? -13.770 -5.548 8.756 1.00 96.62 89 GLY A N 1
ATOM 697 C CA . GLY A 1 89 ? -13.069 -5.262 10.006 1.00 96.62 89 GLY A CA 1
ATOM 698 C C . GLY A 1 89 ? -11.585 -4.959 9.810 1.00 96.62 89 GLY A C 1
ATOM 699 O O . GLY A 1 89 ? -10.767 -5.368 10.634 1.00 96.62 89 GLY A O 1
ATOM 700 N N . ILE A 1 90 ? -11.230 -4.276 8.719 1.00 97.19 90 ILE A N 1
ATOM 701 C CA . ILE A 1 90 ? -9.853 -3.855 8.457 1.00 97.19 90 ILE A CA 1
ATOM 702 C C . ILE A 1 90 ? -9.453 -2.808 9.496 1.00 97.19 90 ILE A C 1
ATOM 704 O O . ILE A 1 90 ? -10.155 -1.822 9.710 1.00 97.19 90 ILE A O 1
ATOM 708 N N . ARG A 1 91 ? -8.312 -3.032 10.144 1.00 97.31 91 ARG A N 1
ATOM 709 C CA . ARG A 1 91 ? -7.798 -2.200 11.232 1.00 97.31 91 ARG A CA 1
ATOM 710 C C . ARG A 1 91 ? -6.544 -1.441 10.856 1.00 97.31 91 ARG A C 1
ATOM 712 O O . ARG A 1 91 ? -6.437 -0.284 11.232 1.00 97.31 91 ARG A O 1
ATOM 719 N N . SER A 1 92 ? -5.642 -2.048 10.092 1.00 95.38 92 SER A N 1
ATOM 720 C CA . SER A 1 92 ? -4.433 -1.387 9.602 1.00 95.38 92 SER A CA 1
ATOM 721 C C . SER A 1 92 ? -4.162 -1.736 8.143 1.00 95.38 92 SER A C 1
ATOM 723 O O . SER A 1 92 ? -4.654 -2.739 7.612 1.00 95.38 92 SER A O 1
ATOM 725 N N . VAL A 1 93 ? -3.383 -0.883 7.480 1.00 95.00 93 VAL A N 1
ATOM 726 C CA . VAL A 1 93 ? -2.954 -1.078 6.093 1.00 95.00 93 VAL A CA 1
ATOM 727 C C . VAL A 1 93 ? -1.453 -0.897 6.019 1.00 95.00 93 VAL A C 1
ATOM 729 O O . VAL A 1 93 ? -0.896 0.026 6.611 1.00 95.00 93 VAL A O 1
ATOM 732 N N . LEU A 1 94 ? -0.798 -1.787 5.287 1.00 93.12 94 LEU A N 1
ATOM 733 C CA . LEU A 1 94 ? 0.624 -1.694 5.035 1.00 93.12 94 LEU A CA 1
ATOM 734 C C . LEU A 1 94 ? 0.916 -2.008 3.581 1.00 93.12 94 LEU A C 1
ATOM 736 O O . LEU A 1 94 ? 0.336 -2.930 3.021 1.00 93.12 94 LEU A O 1
ATOM 740 N N . GLY A 1 95 ? 1.840 -1.285 2.973 1.00 92.25 95 GLY A N 1
ATOM 741 C CA . GLY A 1 95 ? 2.315 -1.609 1.648 1.00 92.25 95 GLY A CA 1
ATOM 742 C C . GLY A 1 95 ? 3.810 -1.445 1.494 1.00 92.25 95 GLY A C 1
ATOM 743 O O . GLY A 1 95 ? 4.444 -0.654 2.181 1.00 92.25 95 GLY A O 1
ATOM 744 N N . ILE A 1 96 ? 4.360 -2.187 0.548 1.00 92.19 96 ILE A N 1
ATOM 745 C CA . ILE A 1 96 ? 5.757 -2.126 0.128 1.00 92.19 96 ILE A CA 1
ATOM 746 C C . ILE A 1 96 ? 5.808 -1.942 -1.381 1.00 92.19 96 ILE A C 1
ATOM 748 O O . ILE A 1 96 ? 4.901 -2.377 -2.088 1.00 92.19 96 ILE A O 1
ATOM 752 N N . GLY A 1 97 ? 6.869 -1.334 -1.885 1.00 89.44 97 GLY A N 1
ATOM 753 C CA . GLY A 1 97 ? 6.999 -1.095 -3.311 1.00 89.44 97 GLY A CA 1
ATOM 754 C C . GLY A 1 97 ? 8.368 -0.564 -3.681 1.00 89.44 97 GLY A C 1
ATOM 755 O O . GLY A 1 97 ? 9.164 -0.176 -2.824 1.00 89.44 97 GLY A O 1
ATOM 756 N N . THR A 1 98 ? 8.653 -0.586 -4.975 1.00 87.38 98 THR A N 1
ATOM 757 C CA . THR A 1 98 ? 9.877 -0.013 -5.527 1.00 87.38 98 THR A CA 1
ATOM 758 C C . THR A 1 98 ? 9.645 0.450 -6.957 1.00 87.38 98 THR A C 1
ATOM 760 O O . THR A 1 98 ? 8.801 -0.113 -7.662 1.00 87.38 98 THR A O 1
ATOM 763 N N . GLY A 1 99 ? 10.404 1.465 -7.360 1.00 87.38 99 GLY A N 1
ATOM 764 C CA . GLY A 1 99 ? 10.543 1.875 -8.750 1.00 87.38 99 GLY A CA 1
ATOM 765 C C . GLY A 1 99 ? 11.711 1.137 -9.396 1.00 87.38 99 GLY A C 1
ATOM 766 O O . GLY A 1 99 ? 12.712 0.841 -8.740 1.00 87.38 99 GLY A O 1
ATOM 767 N N . PHE A 1 100 ? 11.575 0.839 -10.678 1.00 86.00 100 PHE A N 1
ATOM 768 C CA . PHE A 1 100 ? 12.587 0.201 -11.505 1.00 86.00 100 PHE A CA 1
ATOM 769 C C . PHE A 1 100 ? 13.218 1.208 -12.475 1.00 86.00 100 PHE A C 1
ATOM 771 O O . PHE A 1 100 ? 12.776 2.352 -12.586 1.00 86.00 100 PHE A O 1
ATOM 778 N N . VAL A 1 101 ? 14.270 0.786 -13.183 1.00 84.50 101 VAL A N 1
ATOM 779 C CA . VAL A 1 101 ? 15.061 1.667 -14.063 1.00 84.50 101 VAL A CA 1
ATOM 780 C C . VAL A 1 101 ? 14.234 2.173 -15.249 1.00 84.50 101 VAL A C 1
ATOM 782 O O . VAL A 1 101 ? 14.445 3.290 -15.711 1.00 84.50 101 VAL A O 1
ATOM 785 N N . SER A 1 102 ? 13.250 1.395 -15.702 1.00 83.38 102 SER A N 1
ATOM 786 C CA . SER A 1 102 ? 12.341 1.774 -16.791 1.00 83.38 102 SER A CA 1
ATOM 787 C C . SER A 1 102 ? 11.289 2.837 -16.425 1.00 83.38 102 SER A C 1
ATOM 789 O O . SER A 1 102 ? 10.425 3.146 -17.245 1.00 83.38 102 SER A O 1
ATOM 791 N N . ASN A 1 103 ? 11.316 3.375 -15.198 1.00 79.94 103 ASN A N 1
ATOM 792 C CA . ASN A 1 103 ? 10.245 4.176 -14.583 1.00 79.94 103 ASN A CA 1
ATOM 793 C C . ASN A 1 103 ? 8.929 3.409 -14.358 1.00 79.94 103 ASN A C 1
ATOM 795 O O . ASN A 1 103 ? 7.893 4.016 -14.066 1.00 79.94 103 ASN A O 1
ATOM 799 N N . SER A 1 104 ? 8.950 2.079 -14.475 1.00 82.69 104 SER A N 1
ATOM 800 C CA . SER A 1 104 ? 7.886 1.231 -13.946 1.00 82.69 104 SER A CA 1
ATOM 801 C C . SER A 1 104 ? 8.029 1.091 -12.427 1.00 82.69 104 SER A C 1
ATOM 803 O O . SER A 1 104 ? 9.114 1.245 -11.870 1.00 82.69 104 SER A O 1
ATOM 805 N N . ALA A 1 105 ? 6.935 0.808 -11.727 1.00 86.19 105 ALA A N 1
ATOM 806 C CA . ALA A 1 105 ? 6.960 0.564 -10.291 1.00 86.19 105 ALA A CA 1
ATOM 807 C C . ALA A 1 105 ? 5.987 -0.553 -9.932 1.00 86.19 105 ALA A C 1
ATOM 809 O O . ALA A 1 105 ? 4.987 -0.779 -10.621 1.00 86.19 105 ALA A O 1
ATOM 810 N N . TYR A 1 106 ? 6.251 -1.225 -8.816 1.00 87.50 106 TYR A N 1
ATOM 811 C CA . TYR A 1 106 ? 5.277 -2.113 -8.196 1.00 87.50 106 TYR A CA 1
ATOM 812 C C . TYR A 1 106 ? 4.946 -1.639 -6.787 1.00 87.50 106 TYR A C 1
ATOM 814 O O . TYR A 1 106 ? 5.776 -1.056 -6.089 1.00 87.50 106 TYR A O 1
ATOM 822 N N . MET A 1 107 ? 3.729 -1.959 -6.360 1.00 88.69 107 MET A N 1
ATOM 823 C CA . MET A 1 107 ? 3.305 -1.857 -4.974 1.00 88.69 107 MET A CA 1
ATOM 824 C C . MET A 1 107 ? 2.532 -3.118 -4.597 1.00 88.69 107 MET A C 1
ATOM 826 O O . MET A 1 107 ? 1.709 -3.614 -5.369 1.00 88.69 107 MET A O 1
ATOM 830 N N . LEU A 1 108 ? 2.785 -3.615 -3.396 1.00 89.62 108 LEU A N 1
ATOM 831 C CA . LEU A 1 108 ? 1.985 -4.619 -2.713 1.00 89.62 108 LEU A CA 1
ATOM 832 C C . LEU A 1 108 ? 1.360 -3.952 -1.501 1.00 89.62 108 LEU A C 1
ATOM 834 O O . LEU A 1 108 ? 2.086 -3.415 -0.674 1.00 89.62 108 LEU A O 1
ATOM 838 N N . ILE A 1 109 ? 0.036 -3.993 -1.395 1.00 91.50 109 ILE A N 1
ATOM 839 C CA . ILE A 1 109 ? -0.711 -3.396 -0.286 1.00 91.50 109 ILE A CA 1
ATOM 840 C C . ILE A 1 109 ? -1.511 -4.506 0.394 1.00 91.50 109 ILE A C 1
ATOM 842 O O . ILE A 1 109 ? -2.291 -5.205 -0.249 1.00 91.50 109 ILE A O 1
ATOM 846 N N . GLY A 1 110 ? -1.286 -4.679 1.691 1.00 92.44 110 GLY A N 1
ATOM 847 C CA . GLY A 1 110 ? -1.992 -5.597 2.569 1.00 92.44 110 GLY A CA 1
ATOM 848 C C . GLY A 1 110 ? -2.949 -4.851 3.492 1.00 92.44 110 GLY A C 1
ATOM 849 O O . GLY A 1 110 ? -2.568 -3.893 4.163 1.00 92.44 110 GLY A O 1
ATOM 850 N N . PHE A 1 111 ? -4.185 -5.337 3.552 1.00 94.50 111 PHE A N 1
ATOM 851 C CA . PHE A 1 111 ? -5.223 -4.869 4.465 1.00 94.50 111 PHE A CA 1
ATOM 852 C C . PHE A 1 111 ? -5.386 -5.900 5.581 1.00 94.50 111 PHE A C 1
ATOM 854 O O . PHE A 1 111 ? -5.667 -7.067 5.309 1.00 94.50 111 PHE A O 1
ATOM 861 N N . MET A 1 112 ? -5.178 -5.486 6.829 1.00 95.31 112 MET A N 1
ATOM 862 C CA . MET A 1 112 ? -5.103 -6.387 7.979 1.00 95.31 112 MET A CA 1
ATOM 863 C C . MET A 1 112 ? -6.291 -6.172 8.913 1.00 95.31 112 MET A C 1
ATOM 865 O O . MET A 1 112 ? -6.662 -5.039 9.202 1.00 95.31 112 MET A O 1
ATOM 869 N N . THR A 1 113 ? -6.857 -7.253 9.453 1.00 96.75 113 THR A N 1
ATOM 870 C CA . THR A 1 113 ? -7.946 -7.206 10.454 1.00 96.75 113 THR A CA 1
ATOM 871 C C . THR A 1 113 ? -7.447 -7.034 11.893 1.00 96.75 113 THR A C 1
ATOM 873 O O . THR A 1 113 ? -8.224 -7.025 12.849 1.00 96.75 113 THR A O 1
ATOM 876 N N . VAL A 1 114 ? -6.133 -6.895 12.058 1.00 96.00 114 VAL A N 1
ATOM 877 C CA . VAL A 1 114 ? -5.439 -6.710 13.333 1.00 96.00 114 VAL A CA 1
ATOM 878 C C . VAL A 1 114 ? -4.691 -5.387 13.320 1.00 96.00 114 VAL A C 1
ATOM 880 O O . VAL A 1 114 ? -4.290 -4.914 12.261 1.00 96.00 114 VAL A O 1
ATOM 883 N N . ASN A 1 115 ? -4.470 -4.805 14.496 1.00 95.00 115 ASN A N 1
ATOM 884 C CA . ASN A 1 115 ? -3.610 -3.633 14.606 1.00 95.00 115 ASN A CA 1
ATOM 885 C C . ASN A 1 115 ? -2.163 -4.089 14.415 1.00 95.00 115 ASN A C 1
ATOM 887 O O . ASN A 1 115 ? -1.688 -4.986 15.113 1.00 95.00 115 ASN A O 1
ATOM 891 N N . VAL A 1 116 ? -1.470 -3.460 13.476 1.00 92.31 116 VAL A N 1
ATOM 892 C CA . VAL A 1 116 ? -0.043 -3.677 13.236 1.00 92.31 116 VAL A CA 1
ATOM 893 C C . VAL A 1 116 ? 0.650 -2.401 13.666 1.00 92.31 116 VAL A C 1
ATOM 895 O O . VAL A 1 116 ? 0.297 -1.353 13.147 1.00 92.31 116 VAL A O 1
ATOM 898 N N . SER A 1 117 ? 1.589 -2.484 14.609 1.00 90.44 117 SER A N 1
ATOM 899 C CA . SER A 1 117 ? 2.384 -1.322 15.017 1.00 90.44 117 SER A CA 1
ATOM 900 C C . SER A 1 117 ? 3.363 -0.911 13.921 1.00 90.44 117 SER A C 1
ATOM 902 O O . SER A 1 117 ? 3.782 -1.747 13.116 1.00 90.44 117 SER A O 1
ATOM 904 N N . GLU A 1 118 ? 3.816 0.342 13.946 1.00 86.94 118 GLU A N 1
ATOM 905 C CA . GLU A 1 118 ? 4.809 0.843 12.990 1.00 86.94 118 GLU A CA 1
ATOM 906 C C . GLU A 1 118 ? 6.097 0.008 13.026 1.00 86.94 118 GLU A C 1
ATOM 908 O O . GLU A 1 118 ? 6.621 -0.369 11.983 1.00 86.94 118 GLU A O 1
ATOM 913 N N . GLU A 1 119 ? 6.562 -0.383 14.219 1.00 88.50 119 GLU A N 1
ATOM 914 C CA . GLU A 1 119 ? 7.735 -1.252 14.382 1.00 88.50 119 GLU A CA 1
ATOM 915 C C . GLU A 1 119 ? 7.549 -2.611 13.684 1.00 88.50 119 GLU A C 1
ATOM 917 O O . GLU A 1 119 ? 8.464 -3.134 13.044 1.00 88.50 119 GLU A O 1
ATOM 922 N N . THR A 1 120 ? 6.352 -3.195 13.785 1.00 88.94 120 THR A N 1
ATOM 923 C CA . THR A 1 120 ? 6.023 -4.453 13.100 1.00 88.94 120 THR A CA 1
ATOM 924 C C . THR A 1 120 ? 5.931 -4.237 11.593 1.00 88.94 120 THR A C 1
ATOM 926 O O . THR A 1 120 ? 6.414 -5.063 10.818 1.00 88.94 120 THR A O 1
ATOM 929 N N . GLY A 1 121 ? 5.373 -3.103 11.169 1.00 87.75 121 GLY A N 1
ATOM 930 C CA . GLY A 1 121 ? 5.307 -2.729 9.766 1.00 87.75 121 GLY A CA 1
ATOM 931 C C . GLY A 1 121 ? 6.682 -2.521 9.133 1.00 87.75 121 GLY A C 1
ATOM 932 O O . GLY A 1 121 ? 6.952 -3.041 8.051 1.00 87.75 121 GLY A O 1
ATOM 933 N N . ALA A 1 122 ? 7.604 -1.887 9.853 1.00 87.00 122 ALA A N 1
ATOM 934 C CA . ALA A 1 122 ? 8.985 -1.712 9.422 1.00 87.00 122 ALA A CA 1
ATOM 935 C C . ALA A 1 122 ? 9.710 -3.057 9.239 1.00 87.00 122 ALA A C 1
ATOM 937 O O . ALA A 1 122 ? 10.521 -3.206 8.326 1.00 87.00 122 ALA A O 1
ATOM 938 N N . LYS A 1 123 ? 9.395 -4.072 10.057 1.00 89.25 123 LYS A N 1
ATOM 939 C CA . LYS A 1 123 ? 9.902 -5.442 9.855 1.00 89.25 123 LYS A CA 1
ATOM 940 C C . LYS A 1 123 ? 9.344 -6.059 8.573 1.00 89.25 123 LYS A C 1
ATOM 942 O O . LYS A 1 123 ? 10.096 -6.682 7.832 1.00 89.25 123 LYS A O 1
ATOM 947 N N . PHE A 1 124 ? 8.063 -5.847 8.270 1.00 85.88 124 PHE A N 1
ATOM 948 C CA . PHE A 1 124 ? 7.467 -6.304 7.011 1.00 85.88 124 PHE A CA 1
ATOM 949 C C . PHE A 1 124 ? 8.109 -5.629 5.791 1.00 85.88 124 PHE A C 1
ATOM 951 O O . PHE A 1 124 ? 8.352 -6.286 4.781 1.00 85.88 124 PHE A O 1
ATOM 958 N N . ALA A 1 125 ? 8.459 -4.343 5.895 1.00 86.62 125 ALA A N 1
ATOM 959 C CA . ALA A 1 125 ? 9.140 -3.605 4.831 1.00 86.62 125 ALA A CA 1
ATOM 960 C C . ALA A 1 125 ? 10.483 -4.232 4.412 1.00 86.62 125 ALA A C 1
ATOM 962 O O . ALA A 1 125 ? 10.904 -4.082 3.266 1.00 86.62 125 ALA A O 1
ATOM 963 N N . GLN A 1 126 ? 11.119 -5.020 5.287 1.00 87.50 126 GLN A N 1
ATOM 964 C CA . GLN A 1 126 ? 12.342 -5.764 4.965 1.00 87.50 126 GLN A CA 1
ATOM 965 C C . GLN A 1 126 ? 12.127 -6.859 3.906 1.00 87.50 126 GLN A C 1
ATOM 967 O O . GLN A 1 126 ? 13.100 -7.358 3.346 1.00 87.50 126 GLN A O 1
ATOM 972 N N . LEU A 1 127 ? 10.877 -7.220 3.590 1.00 87.38 127 LEU A N 1
ATOM 973 C CA . LEU A 1 127 ? 10.551 -8.127 2.486 1.00 87.38 127 LEU A CA 1
ATOM 974 C C . LEU A 1 127 ? 10.652 -7.453 1.111 1.00 87.38 127 LEU A C 1
ATOM 976 O O . LEU A 1 127 ? 10.797 -8.152 0.106 1.00 87.38 127 LEU A O 1
ATOM 980 N N . ALA A 1 128 ? 10.604 -6.117 1.052 1.00 88.31 128 ALA A N 1
ATOM 981 C CA . ALA A 1 128 ? 10.576 -5.372 -0.204 1.00 88.31 128 ALA A CA 1
ATOM 982 C C . ALA A 1 128 ? 11.740 -5.730 -1.144 1.00 88.31 128 ALA A C 1
ATOM 984 O O . ALA A 1 128 ? 11.459 -6.070 -2.288 1.00 88.31 128 ALA A O 1
ATOM 985 N N . PRO A 1 129 ? 13.018 -5.783 -0.711 1.00 88.44 129 PRO A N 1
ATOM 986 C CA . PRO A 1 129 ? 14.125 -6.105 -1.615 1.00 88.44 129 PRO A CA 1
ATOM 987 C C . PRO A 1 129 ? 14.008 -7.487 -2.274 1.00 88.44 129 PRO A C 1
ATOM 989 O O . PRO A 1 129 ? 14.369 -7.642 -3.442 1.00 88.44 129 PRO A O 1
ATOM 992 N N . PHE A 1 130 ? 13.475 -8.487 -1.563 1.00 90.88 130 PHE A N 1
ATOM 993 C CA . PHE A 1 130 ? 13.290 -9.838 -2.103 1.00 90.88 130 PHE A CA 1
ATOM 994 C C . PHE A 1 130 ? 12.221 -9.858 -3.194 1.00 90.88 130 PHE A C 1
ATOM 996 O O . PHE A 1 130 ? 12.438 -10.422 -4.267 1.00 90.88 130 PHE A O 1
ATOM 1003 N N . VAL A 1 131 ? 11.088 -9.197 -2.942 1.00 90.25 131 VAL A N 1
ATOM 1004 C CA . VAL A 1 131 ? 10.016 -9.074 -3.933 1.00 90.25 131 VAL A CA 1
ATOM 1005 C C . VAL A 1 131 ? 10.482 -8.240 -5.125 1.00 90.25 131 VAL A C 1
ATOM 1007 O O . VAL A 1 131 ? 10.276 -8.646 -6.265 1.00 90.25 131 VAL A O 1
ATOM 1010 N N . SER A 1 132 ? 11.178 -7.128 -4.880 1.00 89.06 132 SER A N 1
ATOM 1011 C CA . SER A 1 132 ? 11.759 -6.279 -5.923 1.00 89.06 132 SER A CA 1
ATOM 1012 C C . SER A 1 132 ? 12.692 -7.066 -6.833 1.00 89.06 132 SER A C 1
ATOM 1014 O O . SER A 1 132 ? 12.580 -6.970 -8.047 1.00 89.06 132 SER A O 1
ATOM 1016 N N . THR A 1 133 ? 13.575 -7.885 -6.257 1.00 90.12 133 THR A N 1
ATOM 1017 C CA . THR A 1 133 ? 14.504 -8.726 -7.026 1.00 90.12 133 THR A CA 1
ATOM 1018 C C . THR A 1 133 ? 13.754 -9.724 -7.905 1.00 90.12 133 THR A C 1
ATOM 1020 O O . THR A 1 133 ? 14.105 -9.903 -9.068 1.00 90.12 133 THR A O 1
ATOM 1023 N N . LEU A 1 134 ? 12.699 -10.350 -7.373 1.00 90.31 134 LEU A N 1
ATOM 1024 C CA . LEU A 1 134 ? 11.873 -11.280 -8.140 1.00 90.31 134 LEU A CA 1
ATOM 1025 C C . LEU A 1 134 ? 11.137 -10.577 -9.284 1.00 90.31 134 LEU A C 1
ATOM 1027 O O . LEU A 1 134 ? 11.028 -11.137 -10.369 1.00 90.31 134 LEU A O 1
ATOM 1031 N N . LEU A 1 135 ? 10.617 -9.373 -9.044 1.00 88.69 135 LEU A N 1
ATOM 1032 C CA . LEU A 1 135 ? 9.830 -8.635 -10.029 1.00 88.69 135 LEU A CA 1
ATOM 1033 C C . LEU A 1 135 ? 10.685 -7.900 -11.066 1.00 88.69 135 LEU A C 1
ATOM 1035 O O . LEU A 1 135 ? 10.208 -7.688 -12.175 1.00 88.69 135 LEU A O 1
ATOM 1039 N N . ALA A 1 136 ? 11.946 -7.589 -10.757 1.00 87.06 136 ALA A N 1
ATOM 1040 C CA . ALA A 1 136 ? 12.865 -6.917 -11.674 1.00 87.06 136 ALA A CA 1
ATOM 1041 C C . ALA A 1 136 ? 13.081 -7.688 -12.988 1.00 87.06 136 ALA A C 1
ATOM 1043 O O . ALA A 1 136 ? 13.369 -7.078 -14.010 1.00 87.06 136 ALA A O 1
ATOM 1044 N N . ILE A 1 137 ? 12.895 -9.015 -13.004 1.00 87.44 137 ILE A N 1
ATOM 1045 C CA . ILE A 1 137 ? 12.989 -9.811 -14.243 1.00 87.44 137 ILE A CA 1
ATOM 1046 C C . ILE A 1 137 ? 11.892 -9.461 -15.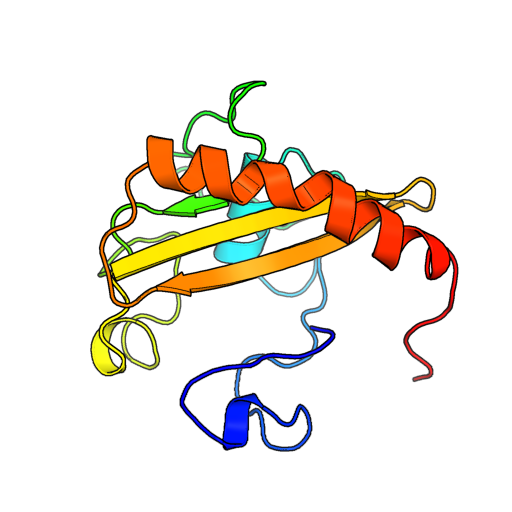260 1.00 87.44 137 ILE A C 1
ATOM 1048 O O . ILE A 1 137 ? 12.037 -9.771 -16.441 1.00 87.44 137 ILE A O 1
ATOM 1052 N N . TYR A 1 138 ? 10.794 -8.859 -14.796 1.00 84.62 138 TYR A N 1
ATOM 1053 C CA . TYR A 1 138 ? 9.686 -8.390 -15.622 1.00 84.62 138 TYR A CA 1
ATOM 1054 C C . TYR A 1 138 ? 9.794 -6.898 -15.951 1.00 84.62 138 TYR A C 1
ATOM 1056 O O . TYR A 1 138 ? 8.903 -6.374 -16.619 1.00 84.62 138 TYR A O 1
ATOM 1064 N N . ASP A 1 139 ? 10.848 -6.211 -15.495 1.00 83.62 139 ASP A N 1
ATOM 1065 C CA . ASP A 1 139 ? 11.085 -4.825 -15.887 1.00 83.62 139 ASP A CA 1
ATOM 1066 C C . ASP A 1 139 ? 11.240 -4.736 -17.414 1.00 83.62 139 ASP A C 1
ATOM 1068 O O . ASP A 1 139 ? 11.759 -5.657 -18.046 1.00 83.62 139 ASP A O 1
ATOM 1072 N N . GLU A 1 140 ? 10.709 -3.669 -18.012 1.00 78.81 140 GLU A N 1
ATOM 1073 C CA . GLU A 1 140 ? 10.612 -3.460 -19.471 1.00 78.81 140 GLU A CA 1
ATOM 1074 C C . GLU A 1 140 ? 9.769 -4.489 -20.251 1.00 78.81 140 GLU A C 1
ATOM 1076 O O . GLU A 1 140 ? 9.532 -4.314 -21.450 1.00 78.81 140 GLU A O 1
ATOM 1081 N N . GLN A 1 141 ? 9.249 -5.538 -19.606 1.00 78.62 141 GLN A N 1
ATOM 1082 C CA . GLN A 1 141 ? 8.341 -6.464 -20.271 1.00 78.62 141 GLN A CA 1
ATOM 1083 C C . GLN A 1 141 ? 6.948 -5.858 -20.388 1.00 78.62 141 GLN A C 1
ATOM 1085 O O . GLN A 1 141 ? 6.383 -5.306 -19.440 1.00 78.62 141 GLN A O 1
ATOM 1090 N N . GLN A 1 142 ? 6.339 -6.033 -21.557 1.00 65.00 142 GLN A N 1
ATOM 1091 C CA . GLN A 1 142 ? 4.954 -5.652 -21.766 1.00 65.00 142 GLN A CA 1
ATOM 1092 C C . GLN A 1 142 ? 4.036 -6.650 -21.040 1.00 65.00 142 GLN A C 1
ATOM 1094 O O . GLN A 1 142 ? 3.607 -7.660 -21.588 1.00 65.00 142 GLN A O 1
ATOM 1099 N N . ILE A 1 143 ? 3.732 -6.361 -19.776 1.00 64.44 143 ILE A N 1
ATOM 1100 C CA . ILE A 1 143 ? 2.825 -7.160 -18.934 1.00 64.44 143 ILE A CA 1
ATOM 1101 C C . ILE A 1 143 ? 1.343 -7.025 -19.338 1.00 64.44 143 ILE A C 1
ATOM 1103 O O . ILE A 1 143 ? 0.502 -7.773 -18.837 1.00 64.44 143 ILE A O 1
ATOM 1107 N N . TRP A 1 144 ? 1.026 -6.124 -20.280 1.00 57.91 144 TRP A N 1
ATOM 1108 C CA . TRP A 1 144 ? -0.320 -5.889 -20.808 1.00 57.91 144 TRP A CA 1
ATOM 1109 C C . TRP A 1 144 ? -0.309 -5.781 -22.341 1.00 57.91 144 TRP A C 1
ATOM 1111 O O . TRP A 1 144 ? 0.188 -4.802 -22.898 1.00 57.91 144 TRP A O 1
ATOM 1121 N N . ALA A 1 145 ? -0.888 -6.771 -23.022 1.00 44.78 145 ALA A N 1
ATOM 1122 C CA . ALA A 1 145 ? -1.397 -6.602 -24.381 1.00 44.78 145 ALA A CA 1
ATOM 1123 C C . ALA A 1 145 ? -2.850 -6.119 -24.259 1.00 44.78 145 ALA A C 1
ATOM 1125 O O . ALA A 1 145 ? -3.617 -6.717 -23.501 1.00 44.78 145 ALA A O 1
ATOM 1126 N N . GLY A 1 146 ? -3.172 -5.000 -24.914 1.00 44.91 146 GLY A N 1
ATOM 1127 C CA . GLY A 1 146 ? -4.525 -4.433 -24.938 1.00 44.91 146 GLY A CA 1
ATOM 1128 C C . GLY A 1 146 ? -5.563 -5.378 -25.528 1.00 44.91 146 GLY A C 1
ATOM 1129 O O . GLY A 1 146 ? -5.179 -6.241 -26.350 1.00 44.91 146 GLY A O 1
#

Radius of gyration: 15.18 Å; chains: 1; bounding box: 34×36×40 Å

pLDDT: mean 83.14, std 11.28, range [44.78, 97.31]

Secondary structure (DSSP, 8-state):
-----SSSGGGSSTTT--SS----TTTS--HHHHHHHHHHT---SSPPPPPPTTS------TT--SEEES--TT-TT---IIIIITTTT--EEEEEEEE-TTS-EEEEEEEESS---HHHHHHHHTTHHHHHHHHGGGTTS-----

Sequence (146 aa):
LAGTYGIEPAWCDRRSSHEHKVLNLGLDQNVMVSVALYQMALEVGVEMPEIPAELDLPKSTMVTRFFYVENAPDNPYIPAQEGFVKPYGIRSVLGIGTGFVSNSAYMLIGFMTVNVSEETGAKFAQLAPFVSTLLAIYDEQQIWAG